Protein AF-A0A6A3YP82-F1 (afdb_monomer_lite)

Organism: NCBI:txid53985

Sequence (87 aa):
MTKIKKTRAASKSMDSGLFAHVKAQEERKLVDKLRDIGLGQYIELPQIAVMGDTSSGKSSLLSALSGVSFPSSDQLTTRCPTQLVLT

Foldseek 3Di:
DDDDDDDDDDDDDPPVVVVVVVVVVVVVVVLVVCVVVVVCVVDPGDDDDDDDDPPPCPQVVLCVVQVHRAADDPPDGDDDDDDDDDD

Radius of gyration: 22.16 Å; chains: 1; bounding box: 70×29×48 Å

pLDDT: mean 79.43, std 15.28, range [38.09, 95.12]

InterPro domains:
  IPR022812 Dynamin [PR00195] (45-63)
  IPR022812 Dynamin [PR00195] (69-86)
  IPR027417 P-loop containing nucleoside triphosphate hydrolase [G3DSA:3.40.50.300] (20-87)
  IPR027417 P-loop containing nucleoside tripho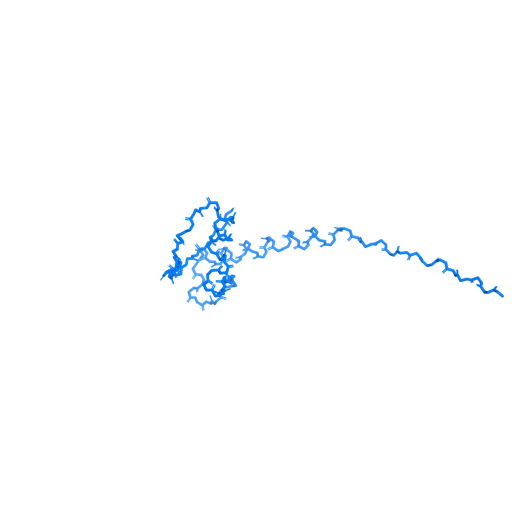sphate hydrolase [SSF52540] (28-86)
  IPR045063 Dynamin, N-terminal [PF00350] (48-86)

Secondary structure (DSSP, 8-state):
------PPPP---THHHHHHHHHHHHHHHHHHHHHHTTGGGTS----------TTSSHHHHHHHHHSSPPP--SS-S-SS-------

Structure (mmCIF, N/CA/C/O backbone):
data_AF-A0A6A3YP82-F1
#
_entry.id   AF-A0A6A3YP82-F1
#
loop_
_atom_site.group_PDB
_atom_site.id
_atom_site.type_symbol
_atom_site.label_atom_id
_atom_site.label_alt_id
_atom_site.label_comp_id
_atom_site.label_asym_id
_atom_site.label_entity_id
_atom_site.label_seq_id
_atom_site.pdbx_PDB_ins_code
_atom_site.Cartn_x
_atom_site.Cartn_y
_atom_site.Cartn_z
_atom_site.occupancy
_atom_site.B_iso_or_equiv
_atom_site.auth_seq_id
_atom_site.auth_comp_id
_atom_site.auth_asym_id
_atom_site.auth_atom_id
_atom_site.pdbx_PDB_model_num
ATOM 1 N N . MET A 1 1 ? 54.769 -12.844 26.761 1.00 45.12 1 MET A N 1
ATOM 2 C CA . MET A 1 1 ? 53.859 -13.296 25.683 1.00 45.12 1 MET A CA 1
ATOM 3 C C . MET A 1 1 ? 52.470 -13.466 26.289 1.00 45.12 1 MET A C 1
ATOM 5 O O . MET A 1 1 ? 52.271 -14.353 27.109 1.00 45.12 1 MET A O 1
ATOM 9 N N . THR A 1 2 ? 51.561 -12.533 26.010 1.00 38.09 2 THR A N 1
ATOM 10 C CA . THR A 1 2 ? 50.291 -12.355 26.735 1.00 38.09 2 THR A CA 1
ATOM 11 C C . THR A 1 2 ? 49.191 -13.252 26.164 1.00 38.09 2 THR A C 1
ATOM 13 O O . THR A 1 2 ? 48.902 -13.206 24.973 1.00 38.09 2 THR A O 1
ATOM 16 N N . LYS A 1 3 ? 48.561 -14.064 27.021 1.00 50.09 3 LYS A N 1
ATOM 17 C CA . LYS A 1 3 ? 47.381 -14.888 26.710 1.00 50.09 3 LYS A CA 1
ATOM 18 C C . LYS A 1 3 ? 46.134 -13.996 26.748 1.00 50.09 3 LYS A C 1
ATOM 20 O O . LYS A 1 3 ? 45.740 -13.556 27.826 1.00 50.09 3 LYS A O 1
ATOM 25 N N . ILE A 1 4 ? 45.514 -13.728 25.599 1.00 58.94 4 ILE A N 1
ATOM 26 C CA . ILE A 1 4 ? 44.267 -12.951 25.515 1.00 58.94 4 ILE A CA 1
ATOM 27 C C . ILE A 1 4 ? 43.084 -13.917 25.383 1.00 58.94 4 ILE A C 1
ATOM 29 O O . ILE A 1 4 ? 43.078 -14.829 24.559 1.00 58.94 4 ILE A O 1
ATOM 33 N N . LYS A 1 5 ? 42.113 -13.739 26.284 1.00 48.75 5 LYS A N 1
ATOM 34 C CA . LYS A 1 5 ? 40.938 -14.589 26.496 1.00 48.75 5 LYS A CA 1
ATOM 35 C C . LYS A 1 5 ? 39.942 -14.463 25.336 1.00 48.75 5 LYS A C 1
ATOM 37 O O . LYS A 1 5 ? 39.568 -13.363 24.949 1.00 48.75 5 LYS A O 1
ATOM 42 N N . LYS A 1 6 ? 39.451 -15.611 24.862 1.00 55.78 6 LYS A N 1
ATOM 43 C CA . LYS A 1 6 ? 38.301 -15.759 23.959 1.00 55.78 6 LYS A CA 1
ATOM 44 C C . LYS A 1 6 ? 37.030 -15.273 24.669 1.00 55.78 6 LYS A C 1
ATOM 46 O O . LYS A 1 6 ? 36.548 -15.947 25.579 1.00 55.78 6 LYS A O 1
ATOM 51 N N . THR A 1 7 ? 36.493 -14.119 24.281 1.00 51.91 7 THR A N 1
ATOM 52 C CA . THR A 1 7 ? 35.175 -13.649 24.727 1.00 51.91 7 THR A CA 1
ATOM 53 C C . THR A 1 7 ? 34.093 -14.232 23.819 1.00 51.91 7 THR A C 1
ATOM 55 O O . THR A 1 7 ? 34.230 -14.299 22.599 1.00 51.91 7 THR A O 1
ATOM 58 N N . ARG A 1 8 ? 33.047 -14.774 24.444 1.00 44.00 8 ARG A N 1
ATOM 59 C CA . ARG A 1 8 ? 31.940 -15.478 23.792 1.00 44.00 8 ARG A CA 1
ATOM 60 C C . ARG A 1 8 ? 31.080 -14.481 23.009 1.00 44.00 8 ARG A C 1
ATOM 62 O O . ARG A 1 8 ? 30.670 -13.468 23.567 1.00 44.00 8 ARG A O 1
ATOM 69 N N . ALA A 1 9 ? 30.793 -14.790 21.745 1.00 52.03 9 ALA A N 1
ATOM 70 C CA . ALA A 1 9 ? 29.775 -14.097 20.965 1.00 52.03 9 ALA A CA 1
ATOM 71 C C . ALA A 1 9 ? 28.401 -14.328 21.614 1.00 52.03 9 ALA A C 1
ATOM 73 O O . ALA A 1 9 ? 28.021 -15.467 21.890 1.00 52.03 9 ALA A O 1
ATOM 74 N N . ALA A 1 10 ? 27.693 -13.236 21.894 1.00 51.28 10 ALA A N 1
ATOM 75 C CA . ALA A 1 10 ? 26.342 -13.250 22.428 1.00 51.28 10 ALA A CA 1
ATOM 76 C C . ALA A 1 10 ? 25.377 -13.888 21.416 1.00 51.28 10 ALA A C 1
ATOM 78 O O . ALA A 1 10 ? 25.274 -13.446 20.272 1.00 51.28 10 ALA A O 1
ATOM 79 N N . SER A 1 11 ? 24.655 -14.917 21.852 1.00 50.97 11 SER A N 1
ATOM 80 C CA . SER A 1 11 ? 23.483 -15.456 21.167 1.00 50.97 11 SER A CA 1
ATOM 81 C C . SER A 1 11 ? 22.378 -14.396 21.165 1.00 50.97 11 SER A C 1
ATOM 83 O O . SER A 1 11 ? 21.813 -14.092 22.216 1.00 50.97 11 SER A O 1
ATOM 85 N N . LYS A 1 12 ? 22.080 -13.800 20.007 1.00 50.66 12 LYS A N 1
ATOM 86 C CA . LYS A 1 12 ? 20.964 -12.857 19.855 1.00 50.66 12 LYS A CA 1
ATOM 87 C C . LYS A 1 12 ? 19.675 -13.664 19.634 1.00 50.66 12 LYS A C 1
ATOM 89 O O . LYS A 1 12 ? 19.576 -14.401 18.660 1.00 50.66 12 LYS A O 1
ATOM 94 N N . SER A 1 13 ? 18.744 -13.563 20.582 1.00 48.38 13 SER A N 1
ATOM 95 C CA . SER A 1 13 ? 17.470 -14.294 20.656 1.00 48.38 13 SER A CA 1
ATOM 96 C C . SER A 1 13 ? 16.568 -14.039 19.442 1.00 48.38 13 SER A C 1
ATOM 98 O O . SER A 1 13 ? 16.286 -12.885 19.118 1.00 48.38 13 SER A O 1
ATOM 100 N N . MET A 1 14 ? 16.082 -15.110 18.812 1.00 55.91 14 MET A N 1
ATOM 101 C CA . MET A 1 14 ? 15.186 -15.095 17.643 1.00 55.91 14 MET A CA 1
ATOM 102 C C . MET A 1 14 ? 13.721 -14.745 17.984 1.00 55.91 14 MET A C 1
ATOM 104 O O . MET A 1 14 ? 12.911 -14.555 17.081 1.00 55.91 14 MET A O 1
ATOM 108 N N . ASP A 1 15 ? 13.384 -14.592 19.267 1.00 60.22 15 ASP A N 1
ATOM 109 C CA . ASP A 1 15 ? 11.994 -14.486 19.736 1.00 60.22 15 ASP A CA 1
ATOM 110 C C . ASP A 1 15 ? 11.398 -13.076 19.571 1.00 60.22 15 ASP A C 1
ATOM 112 O O . ASP A 1 15 ? 10.202 -12.914 19.330 1.00 60.22 15 ASP A O 1
ATOM 116 N N . SER A 1 16 ? 12.223 -12.026 19.631 1.00 63.34 16 SER A N 1
ATOM 117 C CA . SER A 1 16 ? 11.758 -10.630 19.583 1.00 63.34 16 SER A CA 1
ATOM 118 C C . SER A 1 16 ? 11.146 -10.229 18.236 1.00 63.34 16 SER A C 1
ATOM 120 O O . SER A 1 16 ? 10.238 -9.398 18.191 1.00 63.34 16 SER A O 1
ATOM 122 N N . GLY A 1 17 ? 11.603 -10.837 17.137 1.00 67.62 17 GLY A N 1
ATOM 123 C CA . GLY A 1 17 ? 11.107 -10.545 15.790 1.00 67.62 17 GLY A CA 1
ATOM 124 C C . GLY A 1 17 ? 9.691 -11.064 15.532 1.00 67.62 17 GLY A C 1
ATOM 125 O O . GLY A 1 17 ? 8.933 -10.427 14.796 1.00 67.62 17 GLY A O 1
ATOM 126 N N . LEU A 1 18 ? 9.319 -12.182 16.164 1.00 71.81 18 LEU A N 1
ATOM 127 C CA . LEU A 1 18 ? 7.996 -12.789 16.024 1.00 71.81 18 LEU A CA 1
ATOM 128 C C . LEU A 1 18 ? 6.937 -11.988 16.790 1.00 71.81 18 LEU A C 1
ATOM 130 O O . LEU A 1 18 ? 5.905 -11.639 16.222 1.00 71.81 18 LEU A O 1
ATOM 134 N N . PHE A 1 19 ? 7.219 -11.624 18.046 1.00 68.19 19 PHE A N 1
ATOM 135 C CA . PHE A 1 19 ? 6.314 -10.787 18.843 1.00 68.19 19 PHE A CA 1
ATOM 136 C C . PHE A 1 19 ? 6.096 -9.406 18.214 1.00 68.19 19 PHE A C 1
ATOM 138 O O . PHE A 1 19 ? 4.970 -8.911 18.201 1.00 68.19 19 PHE A O 1
ATOM 145 N N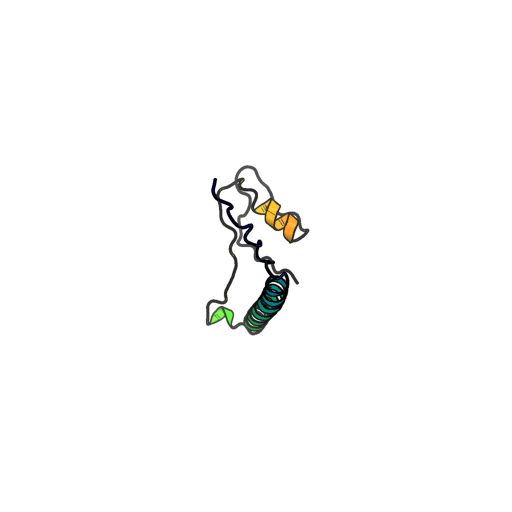 . ALA A 1 20 ? 7.142 -8.803 17.637 1.00 74.81 20 ALA A N 1
ATOM 146 C CA . ALA A 1 20 ? 7.017 -7.538 16.916 1.00 74.81 20 ALA A CA 1
ATOM 147 C C . ALA A 1 20 ? 6.115 -7.662 15.674 1.00 74.81 20 ALA A C 1
ATOM 149 O O . ALA A 1 20 ? 5.275 -6.794 15.442 1.00 74.81 20 ALA A O 1
ATOM 150 N N . HIS A 1 21 ? 6.237 -8.755 14.911 1.00 73.62 21 HIS A N 1
ATOM 151 C CA . HIS A 1 21 ? 5.367 -9.019 13.760 1.00 73.62 21 HIS A CA 1
ATOM 152 C C . HIS A 1 21 ? 3.905 -9.201 14.164 1.00 73.62 21 HIS A C 1
ATOM 154 O O . HIS A 1 21 ? 3.029 -8.596 13.552 1.00 73.62 21 HIS A O 1
ATOM 160 N N . VAL A 1 22 ? 3.631 -10.006 15.195 1.00 76.25 22 VAL A N 1
ATOM 161 C CA . VAL A 1 22 ? 2.260 -10.243 15.676 1.00 76.25 22 VAL A CA 1
ATOM 162 C C . VAL A 1 22 ? 1.623 -8.937 16.152 1.00 76.25 22 VAL A C 1
ATOM 164 O O . VAL A 1 22 ? 0.495 -8.632 15.773 1.00 76.25 22 VAL A O 1
ATOM 167 N N . LYS A 1 23 ? 2.371 -8.114 16.892 1.00 80.31 23 LYS A N 1
ATOM 168 C CA . LYS A 1 23 ? 1.889 -6.812 17.361 1.00 80.31 23 LYS A CA 1
ATOM 169 C C . LYS A 1 23 ? 1.604 -5.840 16.209 1.00 80.31 23 LYS A C 1
ATOM 171 O O . LYS A 1 23 ? 0.552 -5.209 16.190 1.00 80.31 23 LYS A O 1
ATOM 176 N N . ALA A 1 24 ? 2.491 -5.766 15.214 1.00 79.44 24 ALA A N 1
ATOM 177 C CA . ALA A 1 24 ? 2.286 -4.917 14.038 1.00 79.44 24 ALA A CA 1
ATOM 178 C C . ALA A 1 24 ? 1.027 -5.315 13.241 1.00 79.44 24 ALA A C 1
ATOM 180 O O . ALA A 1 24 ? 0.332 -4.461 12.690 1.00 79.44 24 ALA A O 1
ATOM 181 N N . GLN A 1 25 ? 0.703 -6.612 13.200 1.00 80.88 25 GLN A N 1
ATOM 182 C CA . GLN A 1 25 ? -0.530 -7.105 12.581 1.00 80.88 25 GLN A CA 1
ATOM 183 C C . GLN A 1 25 ? -1.783 -6.670 13.355 1.00 80.88 25 GLN A C 1
ATOM 185 O O . GLN A 1 25 ? -2.789 -6.328 12.735 1.00 80.88 25 GLN A O 1
ATOM 190 N N . GLU A 1 26 ? -1.745 -6.654 14.689 1.00 83.81 26 GLU A N 1
ATOM 191 C CA . GLU A 1 26 ? -2.863 -6.163 15.508 1.00 83.81 26 GLU A CA 1
ATOM 192 C C . GLU A 1 26 ? -3.086 -4.655 15.347 1.00 83.81 26 GLU A C 1
ATOM 194 O O . GLU A 1 26 ? -4.224 -4.222 15.153 1.00 83.81 26 GLU A O 1
ATOM 199 N N . GLU A 1 27 ? -2.012 -3.864 15.353 1.00 86.25 27 GLU A N 1
ATOM 200 C CA . GLU A 1 27 ? -2.074 -2.412 15.144 1.00 86.25 27 GLU A CA 1
ATOM 201 C C . GLU A 1 27 ? -2.652 -2.071 13.763 1.00 86.25 27 GLU A C 1
ATOM 203 O O . GLU A 1 27 ? -3.528 -1.211 13.649 1.00 86.25 27 GLU A O 1
ATOM 208 N N . ARG A 1 28 ? -2.251 -2.805 12.716 1.00 88.25 28 ARG A N 1
ATOM 209 C CA . ARG A 1 28 ? -2.828 -2.650 11.374 1.00 88.25 28 ARG A CA 1
ATOM 210 C C . ARG A 1 28 ? -4.329 -2.945 11.355 1.00 88.25 28 ARG A C 1
ATOM 212 O O . ARG A 1 28 ? -5.095 -2.138 10.835 1.00 88.25 28 ARG A O 1
ATOM 219 N N . LYS A 1 29 ? -4.760 -4.058 11.959 1.00 89.56 29 LYS A N 1
ATOM 220 C CA . LYS A 1 29 ? -6.185 -4.431 12.029 1.00 89.56 29 LYS A CA 1
ATOM 221 C C . LYS A 1 29 ? -7.024 -3.382 12.753 1.00 89.56 29 LYS A C 1
ATOM 223 O O . LYS A 1 29 ? -8.185 -3.191 12.405 1.00 89.56 29 LYS A O 1
ATOM 228 N N . LEU A 1 30 ? -6.466 -2.718 13.766 1.00 91.50 30 LEU A N 1
ATOM 229 C CA . LEU A 1 30 ? -7.142 -1.607 14.429 1.00 91.50 30 LEU A CA 1
ATOM 230 C C . LEU A 1 30 ? -7.353 -0.441 13.459 1.00 91.50 30 LEU A C 1
ATOM 232 O O . LEU A 1 30 ? -8.472 0.049 13.354 1.00 91.50 30 LEU A O 1
ATOM 236 N N . VAL A 1 31 ? -6.316 -0.031 12.723 1.00 91.69 31 VAL A N 1
ATOM 237 C CA . VAL A 1 31 ? -6.427 1.050 11.730 1.00 91.69 31 VAL A CA 1
ATOM 238 C C . VAL A 1 31 ? -7.466 0.717 10.658 1.00 91.69 31 VAL A C 1
ATOM 240 O O . VAL A 1 31 ? -8.261 1.585 10.308 1.00 91.69 31 VAL A O 1
ATOM 243 N N . ASP A 1 32 ? -7.514 -0.528 10.184 1.00 90.38 32 ASP A N 1
ATOM 244 C CA . ASP A 1 32 ? -8.508 -0.956 9.194 1.00 90.38 32 ASP A CA 1
ATOM 245 C C . ASP A 1 32 ? -9.940 -0.875 9.757 1.00 90.38 32 ASP A C 1
ATOM 247 O O . ASP A 1 32 ? -10.802 -0.258 9.136 1.00 90.38 32 ASP A O 1
ATOM 251 N N . LYS A 1 33 ? -10.177 -1.317 11.001 1.00 92.19 33 LYS A N 1
ATOM 252 C CA . LYS A 1 33 ? -11.481 -1.136 11.675 1.00 92.19 33 LYS A CA 1
ATOM 253 C C . LYS A 1 33 ? -11.877 0.334 11.831 1.00 92.19 33 LYS A C 1
ATOM 255 O O . LYS A 1 33 ? -13.050 0.670 11.701 1.00 92.19 33 LYS A O 1
ATOM 260 N N . LEU A 1 34 ? -10.917 1.212 12.130 1.00 93.19 34 LEU A N 1
ATOM 261 C CA . LEU A 1 34 ? -11.171 2.653 12.237 1.00 93.19 34 LEU A CA 1
ATOM 262 C C . LEU A 1 34 ? -11.526 3.270 10.873 1.00 93.19 34 LEU A C 1
ATOM 264 O O . LEU A 1 34 ? -12.322 4.207 10.811 1.00 93.19 34 LEU A O 1
ATOM 268 N N . ARG A 1 35 ? -10.973 2.745 9.774 1.00 91.75 35 ARG A N 1
ATOM 269 C CA . ARG A 1 35 ? -11.357 3.156 8.416 1.00 91.75 35 ARG A CA 1
ATOM 270 C C . ARG A 1 35 ? -12.767 2.690 8.067 1.00 91.75 35 ARG A C 1
ATOM 272 O O . ARG A 1 35 ? -13.526 3.491 7.533 1.00 91.75 35 ARG A O 1
ATOM 279 N N . ASP A 1 36 ? -13.125 1.457 8.420 1.00 91.69 36 ASP A N 1
ATOM 280 C CA . ASP A 1 36 ? -14.438 0.871 8.114 1.00 91.69 36 ASP A CA 1
ATOM 281 C C . ASP A 1 36 ? -15.600 1.636 8.767 1.00 91.69 36 ASP A C 1
ATOM 283 O O . ASP A 1 36 ? -16.674 1.759 8.181 1.00 91.69 36 ASP A O 1
ATOM 287 N N . ILE A 1 37 ? -15.383 2.216 9.954 1.00 95.12 37 ILE A N 1
ATOM 288 C CA . ILE A 1 37 ? -16.376 3.072 10.631 1.00 95.12 37 ILE A CA 1
ATOM 289 C C . ILE A 1 37 ? -16.412 4.515 10.095 1.00 95.12 37 ILE A C 1
ATOM 291 O O . ILE A 1 37 ? -17.142 5.349 10.626 1.00 95.12 37 ILE A O 1
ATOM 295 N N . GLY A 1 38 ? -15.608 4.843 9.079 1.00 93.56 38 GLY A N 1
ATOM 296 C CA . GLY A 1 38 ? -15.558 6.176 8.474 1.00 93.56 38 GLY A CA 1
ATOM 297 C C . GLY A 1 38 ? -14.759 7.213 9.268 1.00 93.56 38 GLY A C 1
ATOM 298 O O . GLY A 1 38 ? -14.806 8.398 8.937 1.00 93.56 38 GLY A O 1
ATOM 299 N N . LEU A 1 39 ? -13.983 6.804 10.281 1.00 94.31 39 LEU A N 1
ATOM 300 C CA . LEU A 1 39 ? -13.255 7.740 11.148 1.00 94.31 39 LEU A CA 1
ATOM 301 C C . LEU A 1 39 ? -12.200 8.562 10.386 1.00 94.31 39 LEU A C 1
ATOM 303 O O . LEU A 1 39 ? -11.876 9.678 10.788 1.00 94.31 39 LEU A O 1
ATOM 307 N N . GLY A 1 40 ? -11.729 8.044 9.246 1.00 90.31 40 GLY A N 1
ATOM 308 C CA . GLY A 1 40 ? -10.815 8.734 8.332 1.00 90.31 40 GLY A CA 1
ATOM 309 C C . GLY A 1 40 ? -11.338 10.064 7.769 1.00 90.31 40 GLY A C 1
ATOM 310 O O . GLY A 1 40 ? -10.558 10.827 7.212 1.00 90.31 40 GLY A O 1
ATOM 311 N N . GLN A 1 41 ? -12.638 10.355 7.900 1.00 92.62 41 GLN A N 1
ATOM 312 C CA . GLN A 1 41 ? -13.227 11.646 7.518 1.00 92.62 41 GLN A CA 1
ATOM 313 C C . GLN A 1 41 ? -13.025 12.737 8.580 1.00 92.62 41 GLN A C 1
ATOM 315 O O . GLN A 1 41 ? -13.140 13.921 8.274 1.00 92.62 41 GLN A O 1
ATOM 320 N N . TYR A 1 42 ? -12.744 12.340 9.824 1.00 94.75 42 TYR A N 1
ATOM 321 C CA . TYR A 1 42 ? -12.620 13.240 10.974 1.00 94.75 42 TYR A CA 1
ATOM 322 C C . TYR A 1 42 ? -11.177 13.371 11.458 1.00 94.75 42 TYR A C 1
ATOM 324 O O . TYR A 1 42 ? -10.787 14.433 11.937 1.00 94.75 42 TYR A O 1
ATOM 332 N N . ILE A 1 43 ? -10.393 12.295 11.346 1.00 93.56 43 ILE A N 1
ATOM 333 C CA . ILE A 1 43 ? -8.969 12.272 11.687 1.00 93.56 43 ILE A CA 1
ATOM 334 C C . ILE A 1 43 ? -8.167 11.582 10.590 1.00 93.56 43 ILE A C 1
ATOM 336 O O . ILE A 1 43 ? -8.644 10.659 9.929 1.00 93.56 43 ILE A O 1
ATOM 340 N N . GLU A 1 44 ? -6.909 11.979 10.443 1.00 92.69 44 GLU A N 1
ATOM 341 C CA . GLU A 1 44 ? -5.981 11.285 9.561 1.00 92.69 44 GLU A CA 1
ATOM 342 C C . GLU A 1 44 ? -5.575 9.945 10.184 1.00 92.69 44 GLU A C 1
ATOM 344 O O . GLU A 1 44 ? -4.956 9.879 11.248 1.00 92.69 44 GLU A O 1
ATOM 349 N N . LEU A 1 45 ? -5.940 8.851 9.518 1.00 92.94 45 LEU A N 1
ATOM 350 C CA . LEU A 1 45 ? -5.505 7.510 9.896 1.00 92.94 45 LEU A CA 1
ATOM 351 C C . LEU A 1 45 ? -4.156 7.204 9.230 1.00 92.94 45 LEU A C 1
ATOM 353 O O . LEU A 1 45 ? -3.975 7.576 8.071 1.00 92.94 45 LEU A O 1
ATOM 357 N N . PRO A 1 46 ? -3.224 6.488 9.888 1.00 91.69 46 PRO A N 1
ATOM 358 C CA . PRO A 1 46 ? -1.923 6.168 9.299 1.00 91.69 46 PRO A CA 1
ATOM 359 C C . PRO A 1 46 ? -2.065 5.456 7.948 1.00 91.69 46 PRO A C 1
ATOM 361 O O . PRO A 1 46 ? -2.820 4.489 7.852 1.00 91.69 46 PRO A O 1
ATOM 364 N N . GLN A 1 47 ? -1.346 5.896 6.910 1.00 89.81 47 GLN A N 1
ATOM 365 C CA . GLN A 1 47 ? -1.318 5.268 5.579 1.00 89.81 47 GLN A CA 1
ATOM 366 C C . GLN A 1 47 ? 0.111 5.219 5.023 1.00 89.81 47 GLN A C 1
ATOM 368 O O . GLN A 1 47 ? 0.984 5.963 5.463 1.00 89.81 47 GLN A O 1
ATOM 373 N N . ILE A 1 48 ? 0.345 4.349 4.037 1.00 91.00 48 ILE A N 1
ATOM 374 C CA . ILE A 1 48 ? 1.615 4.269 3.307 1.00 91.00 48 ILE A CA 1
ATOM 375 C C . ILE A 1 48 ? 1.381 4.799 1.895 1.00 91.00 48 ILE A C 1
ATOM 377 O O . ILE A 1 48 ? 0.547 4.265 1.166 1.00 91.00 48 ILE A O 1
ATOM 381 N N . ALA A 1 49 ? 2.144 5.820 1.507 1.00 91.75 49 ALA A N 1
ATOM 382 C CA . ALA A 1 49 ? 2.152 6.349 0.149 1.00 91.75 49 ALA A CA 1
ATOM 383 C C . ALA A 1 49 ? 3.424 5.905 -0.585 1.00 91.75 49 ALA A C 1
ATOM 385 O O . ALA A 1 49 ? 4.532 6.024 -0.063 1.00 91.75 49 ALA A O 1
ATOM 386 N N . VAL A 1 50 ? 3.266 5.413 -1.814 1.00 90.62 50 VAL A N 1
ATOM 387 C CA . VAL A 1 50 ? 4.387 5.094 -2.706 1.00 90.62 50 VAL A CA 1
ATOM 388 C C . VAL A 1 50 ? 4.644 6.305 -3.597 1.00 90.62 50 VAL A C 1
ATOM 390 O O . VAL A 1 50 ? 3.782 6.684 -4.388 1.00 90.62 50 VAL A O 1
ATOM 393 N N . MET A 1 51 ? 5.829 6.906 -3.491 1.00 90.00 51 MET A N 1
ATOM 394 C CA . MET A 1 51 ? 6.224 8.083 -4.271 1.00 90.00 51 MET A CA 1
ATOM 395 C C . MET A 1 51 ? 7.588 7.885 -4.935 1.00 90.00 51 MET A C 1
ATOM 397 O O . MET A 1 51 ? 8.414 7.109 -4.463 1.00 90.00 51 MET A O 1
ATOM 401 N N . GLY A 1 52 ? 7.811 8.581 -6.050 1.00 89.62 52 GLY A N 1
ATOM 402 C CA . GLY A 1 52 ? 9.084 8.586 -6.771 1.00 89.62 52 GLY A CA 1
ATOM 403 C C . GLY A 1 52 ? 8.928 8.906 -8.257 1.00 89.62 52 GLY A C 1
ATOM 404 O O . GLY A 1 52 ? 7.823 8.820 -8.803 1.00 89.62 52 GLY A O 1
ATOM 405 N N . ASP A 1 53 ? 10.046 9.209 -8.912 1.00 88.38 53 ASP A N 1
ATOM 406 C CA . ASP A 1 53 ? 10.118 9.652 -10.313 1.00 88.38 53 ASP A CA 1
ATOM 407 C C . ASP A 1 53 ? 9.496 8.670 -11.305 1.00 88.38 53 ASP A C 1
ATOM 409 O O . ASP A 1 53 ? 9.345 7.480 -11.020 1.00 88.38 53 ASP A O 1
ATOM 413 N N . THR A 1 54 ? 9.119 9.138 -12.496 1.00 82.69 54 THR A N 1
ATOM 414 C CA . THR A 1 54 ? 8.659 8.248 -13.573 1.00 82.69 54 THR A CA 1
ATOM 415 C C . THR A 1 54 ? 9.689 7.141 -13.831 1.00 82.69 54 THR A C 1
ATOM 417 O O . THR A 1 54 ? 10.885 7.316 -13.627 1.00 82.69 54 THR A O 1
ATOM 420 N N . SER A 1 55 ? 9.222 5.952 -14.222 1.00 82.25 55 SER A N 1
ATOM 421 C CA . SER A 1 55 ? 10.084 4.780 -14.460 1.00 82.25 55 SER A CA 1
ATOM 422 C C . SER A 1 55 ? 10.762 4.142 -13.225 1.00 82.25 55 SER A C 1
ATOM 424 O O . SER A 1 55 ? 11.383 3.094 -13.347 1.00 82.25 55 SER A O 1
ATOM 426 N N . SER A 1 56 ? 10.562 4.646 -11.997 1.00 87.31 56 SER A N 1
ATOM 427 C CA . SER A 1 56 ? 11.143 4.046 -10.770 1.00 87.31 56 SER A CA 1
ATOM 428 C C . SER A 1 56 ? 10.550 2.691 -10.331 1.00 87.31 56 SER A C 1
ATOM 430 O O . SER A 1 56 ? 10.799 2.222 -9.223 1.00 87.31 56 SER A O 1
ATOM 432 N N . GLY A 1 57 ? 9.718 2.059 -11.164 1.00 88.38 57 GLY A N 1
ATOM 433 C CA . GLY A 1 57 ? 9.158 0.734 -10.884 1.00 88.38 57 GLY A CA 1
ATOM 434 C C . GLY A 1 57 ? 7.963 0.699 -9.922 1.00 88.38 57 GLY A C 1
ATOM 435 O O . GLY A 1 57 ? 7.540 -0.387 -9.544 1.00 88.38 57 GLY A O 1
ATOM 436 N N . LYS A 1 58 ? 7.361 1.843 -9.563 1.00 92.31 58 LYS A N 1
ATOM 437 C CA 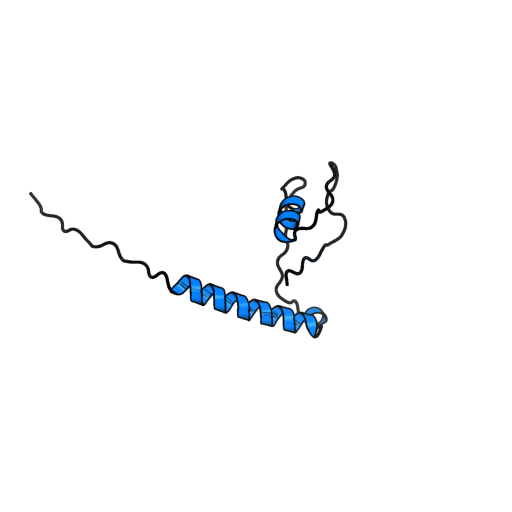. LYS A 1 58 ? 6.176 1.911 -8.672 1.00 92.31 58 LYS A CA 1
ATOM 438 C C . LYS A 1 58 ? 5.027 1.004 -9.128 1.00 92.31 58 LYS A C 1
ATOM 440 O O . LYS A 1 58 ? 4.527 0.214 -8.336 1.00 92.31 58 LYS A O 1
ATOM 445 N N . SER A 1 59 ? 4.643 1.074 -10.405 1.00 90.00 59 SER A N 1
ATOM 446 C CA . SER A 1 59 ? 3.587 0.217 -10.966 1.00 90.00 59 SER A CA 1
ATOM 447 C C . SER A 1 59 ? 3.966 -1.263 -10.922 1.00 90.00 59 SER A C 1
ATOM 449 O O . SER A 1 59 ? 3.109 -2.099 -10.662 1.00 90.00 59 SER A O 1
ATOM 451 N N . SER A 1 60 ? 5.247 -1.593 -11.121 1.00 90.81 60 SER A N 1
ATOM 452 C CA . SER A 1 60 ? 5.747 -2.970 -11.032 1.00 90.81 60 SER A CA 1
ATOM 453 C C . SER A 1 60 ? 5.678 -3.499 -9.596 1.00 90.81 60 SER A C 1
ATOM 455 O O . SER A 1 60 ? 5.137 -4.576 -9.363 1.00 90.81 60 SER A O 1
ATOM 457 N N . LEU A 1 61 ? 6.114 -2.701 -8.614 1.00 91.69 61 LEU A N 1
ATOM 458 C CA . LEU A 1 61 ? 6.014 -3.028 -7.190 1.00 91.69 61 LEU A CA 1
ATOM 459 C C . LEU A 1 61 ? 4.558 -3.236 -6.755 1.00 91.69 61 LEU A C 1
ATOM 461 O O . LEU A 1 61 ? 4.243 -4.239 -6.121 1.00 91.69 61 LEU A O 1
ATOM 465 N N . LEU A 1 62 ? 3.659 -2.324 -7.128 1.00 91.69 62 LEU A N 1
ATOM 466 C CA . LEU A 1 62 ? 2.236 -2.458 -6.813 1.00 91.69 62 LEU A CA 1
ATOM 467 C C . LEU A 1 62 ? 1.610 -3.665 -7.519 1.00 91.69 62 LEU A C 1
ATOM 469 O O . LEU A 1 62 ? 0.778 -4.346 -6.922 1.00 91.69 62 LEU A O 1
ATOM 473 N N . SER A 1 63 ? 2.040 -3.982 -8.744 1.00 90.75 63 SER A N 1
ATOM 474 C CA . SER A 1 63 ? 1.570 -5.176 -9.456 1.00 90.75 63 SER A CA 1
ATOM 475 C C . SER A 1 63 ? 2.031 -6.463 -8.776 1.00 90.75 63 SER A C 1
ATOM 477 O O . SER A 1 63 ? 1.240 -7.383 -8.599 1.00 90.75 63 SER A O 1
ATOM 479 N N . ALA A 1 64 ? 3.287 -6.511 -8.329 1.00 92.56 64 ALA A N 1
ATOM 480 C CA . ALA A 1 64 ? 3.840 -7.656 -7.616 1.00 92.56 64 ALA A CA 1
ATOM 481 C C . ALA A 1 64 ? 3.165 -7.880 -6.253 1.00 92.56 64 ALA A C 1
ATOM 483 O O . ALA A 1 64 ? 2.936 -9.021 -5.866 1.00 92.56 64 ALA A O 1
ATOM 484 N N . LEU A 1 65 ? 2.825 -6.802 -5.537 1.00 92.38 65 LEU A N 1
ATOM 485 C CA . LEU A 1 65 ? 2.139 -6.885 -4.244 1.00 92.38 65 LEU A CA 1
ATOM 486 C C . LEU A 1 65 ? 0.655 -7.240 -4.373 1.00 92.38 65 LEU A C 1
ATOM 488 O O . LEU A 1 65 ? 0.132 -7.979 -3.548 1.00 92.38 65 LEU A O 1
ATOM 492 N N . SER A 1 66 ? -0.031 -6.684 -5.372 1.00 90.88 66 SER A N 1
ATOM 493 C CA . SER A 1 66 ? -1.478 -6.866 -5.555 1.00 90.88 66 SER A CA 1
ATOM 494 C C . SER A 1 66 ? -1.856 -8.100 -6.375 1.00 90.88 66 SER A C 1
ATOM 496 O O . SER A 1 66 ? -3.005 -8.528 -6.326 1.00 90.88 66 SER A O 1
ATOM 498 N N . GLY A 1 67 ? -0.930 -8.634 -7.178 1.00 91.00 67 GLY A N 1
ATOM 499 C CA . GLY A 1 67 ? -1.228 -9.640 -8.200 1.00 91.00 67 GLY A CA 1
ATOM 500 C C . GLY A 1 67 ? -1.997 -9.097 -9.414 1.00 91.00 67 GLY A C 1
ATOM 501 O O . GLY A 1 67 ? -2.378 -9.876 -10.284 1.00 9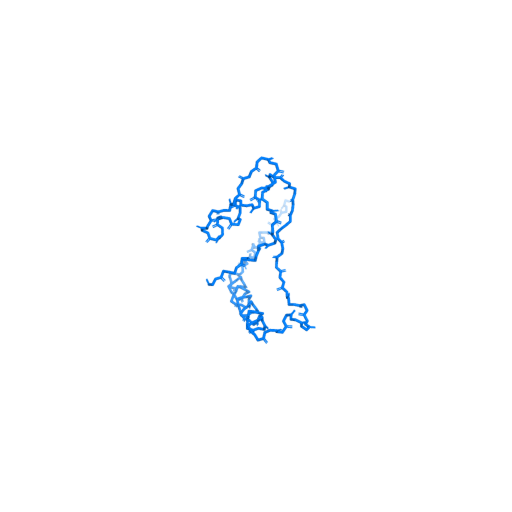1.00 67 GLY A O 1
ATOM 502 N N . VAL A 1 68 ? -2.227 -7.781 -9.501 1.00 89.50 68 VAL A N 1
ATOM 503 C CA . VAL A 1 68 ? -2.967 -7.122 -10.589 1.00 89.50 68 VAL A CA 1
ATOM 504 C C . VAL A 1 68 ? -2.006 -6.319 -11.456 1.00 89.50 68 VAL A C 1
ATOM 506 O O . VAL A 1 68 ? -1.135 -5.627 -10.945 1.00 89.50 68 VAL A O 1
ATOM 509 N N . SER A 1 69 ? -2.165 -6.364 -12.779 1.00 87.31 69 SER A N 1
ATOM 510 C CA . SER A 1 69 ? -1.351 -5.536 -13.673 1.00 87.31 69 SER A CA 1
ATOM 511 C C . SER A 1 69 ? -1.785 -4.069 -13.609 1.00 87.31 69 SER A C 1
ATOM 513 O O . SER A 1 69 ? -2.935 -3.737 -13.894 1.00 87.31 69 SER A O 1
ATOM 515 N N . PHE A 1 70 ? -0.852 -3.186 -13.253 1.00 86.88 70 PHE A N 1
ATOM 516 C CA . PHE A 1 70 ? -1.051 -1.741 -13.327 1.00 86.88 70 PHE A CA 1
ATOM 517 C C . PHE A 1 70 ? -0.667 -1.198 -14.711 1.00 86.88 70 PHE A C 1
ATOM 519 O O . PHE A 1 70 ? 0.323 -1.648 -15.299 1.00 86.88 70 PHE A O 1
ATOM 526 N N . PRO A 1 71 ? -1.385 -0.180 -15.223 1.00 82.00 71 PRO A N 1
ATOM 527 C CA . PRO A 1 71 ? -1.059 0.433 -16.502 1.00 82.00 71 PRO A CA 1
ATOM 528 C C . PRO A 1 71 ? 0.369 0.995 -16.499 1.00 82.00 71 PRO A C 1
ATOM 530 O O . PRO A 1 71 ? 0.815 1.646 -15.549 1.00 82.00 71 PRO A O 1
ATOM 533 N N . SER A 1 72 ? 1.088 0.729 -17.588 1.00 76.06 72 SER A N 1
ATOM 534 C CA . SER A 1 72 ? 2.433 1.239 -17.850 1.00 76.06 72 SER A CA 1
ATOM 535 C C . SER A 1 72 ? 2.421 1.971 -19.190 1.00 76.06 72 SER A C 1
ATOM 537 O O . SER A 1 72 ? 1.912 1.444 -20.175 1.00 76.06 72 SER A O 1
ATOM 539 N N . SER A 1 73 ? 2.936 3.200 -19.224 1.00 74.06 73 SER A N 1
ATOM 540 C CA . SER A 1 73 ? 3.145 3.961 -20.459 1.00 74.06 73 SER A CA 1
ATOM 541 C C . SER A 1 73 ? 4.472 4.712 -20.383 1.00 74.06 73 SER A C 1
ATOM 543 O O . SER A 1 73 ? 4.926 5.035 -19.283 1.00 74.06 73 SER A O 1
ATOM 545 N N . ASP A 1 74 ? 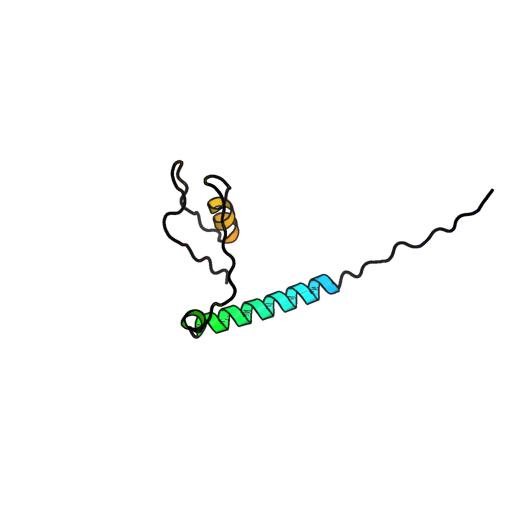5.057 5.017 -21.541 1.00 67.25 74 ASP A N 1
ATOM 546 C CA . ASP A 1 74 ? 6.361 5.687 -21.638 1.00 67.25 74 ASP A CA 1
ATOM 547 C C . ASP A 1 74 ? 6.340 7.143 -21.150 1.00 67.25 74 ASP A C 1
ATOM 549 O O . ASP A 1 74 ? 7.372 7.680 -20.757 1.00 67.25 74 ASP A O 1
ATOM 553 N N . GLN A 1 75 ? 5.173 7.796 -21.150 1.00 67.12 75 GLN A N 1
ATOM 554 C CA . GLN A 1 75 ? 5.052 9.212 -20.785 1.00 67.12 75 GLN A CA 1
ATOM 555 C C . GLN A 1 75 ? 4.526 9.431 -19.361 1.00 67.12 75 GLN A C 1
ATOM 557 O O . GLN A 1 75 ? 5.002 10.326 -18.666 1.00 67.12 75 GLN A O 1
ATOM 562 N N . LEU A 1 76 ? 3.532 8.651 -18.910 1.00 68.81 76 LEU A N 1
ATOM 563 C CA . LEU A 1 76 ? 2.940 8.794 -17.573 1.00 68.81 76 LEU A CA 1
ATOM 564 C C . LEU A 1 76 ? 2.180 7.530 -17.151 1.00 68.81 76 LEU A C 1
ATOM 566 O O . LEU A 1 76 ? 1.216 7.125 -17.803 1.00 68.81 76 LEU A O 1
ATOM 570 N N . THR A 1 77 ? 2.572 6.923 -16.034 1.00 70.94 77 THR A N 1
ATOM 571 C CA . THR A 1 77 ? 2.062 5.603 -15.627 1.00 70.94 77 THR A CA 1
ATOM 572 C C . THR A 1 77 ? 0.777 5.660 -14.796 1.00 70.94 77 THR A C 1
ATOM 574 O O . THR A 1 77 ? -0.090 4.811 -14.964 1.00 70.94 77 THR A O 1
ATOM 577 N N . THR A 1 78 ? 0.615 6.656 -13.917 1.00 79.81 78 THR A N 1
ATOM 578 C CA . THR A 1 78 ? -0.498 6.707 -12.949 1.00 79.81 78 THR A CA 1
ATOM 579 C C . THR A 1 78 ? -1.132 8.094 -12.948 1.00 79.81 78 THR A C 1
ATOM 581 O O . THR A 1 78 ? -0.501 9.061 -12.534 1.00 79.81 78 THR A O 1
ATOM 584 N N . ARG A 1 79 ? -2.370 8.201 -13.448 1.00 80.94 79 ARG A N 1
ATOM 585 C CA . ARG A 1 79 ? -3.102 9.480 -13.579 1.00 80.94 79 ARG A CA 1
ATOM 586 C C . ARG A 1 79 ? -4.151 9.716 -12.491 1.00 80.94 79 ARG A C 1
ATOM 588 O O . ARG A 1 79 ? -4.650 10.828 -12.371 1.00 80.9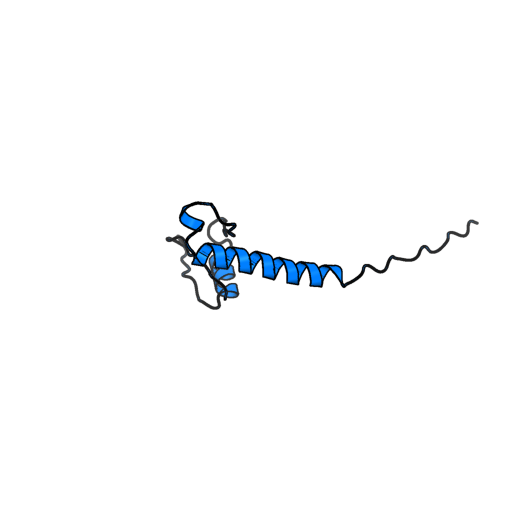4 79 ARG A O 1
ATOM 595 N N . CYS A 1 80 ? -4.481 8.692 -11.711 1.00 81.25 80 CYS A N 1
ATOM 596 C CA . CYS A 1 80 ? -5.409 8.768 -10.589 1.00 81.25 80 CYS A CA 1
ATOM 597 C C . CYS A 1 80 ? -4.766 8.157 -9.333 1.00 81.25 80 CYS A C 1
ATOM 599 O O . CYS A 1 80 ? -4.085 7.129 -9.440 1.00 81.25 80 CYS A O 1
ATOM 601 N N . PRO A 1 81 ? -4.969 8.751 -8.141 1.00 85.81 81 PRO A N 1
ATOM 602 C CA . PRO A 1 81 ? -4.601 8.103 -6.890 1.00 85.81 81 PRO A CA 1
ATOM 603 C C . PRO A 1 81 ? -5.253 6.723 -6.815 1.00 85.81 81 PRO A C 1
ATOM 605 O O . PRO A 1 81 ? -6.457 6.588 -7.024 1.00 85.81 81 PRO A O 1
ATOM 608 N N . THR A 1 82 ? -4.451 5.694 -6.555 1.00 88.56 82 THR A N 1
ATOM 609 C CA . THR A 1 82 ? -4.941 4.322 -6.405 1.00 88.56 82 THR A CA 1
ATOM 610 C C . THR A 1 82 ? -4.679 3.865 -4.984 1.00 88.56 82 THR A C 1
ATOM 612 O O . THR A 1 82 ? -3.538 3.884 -4.526 1.00 88.56 82 THR A O 1
ATOM 615 N N . GLN A 1 83 ? -5.732 3.445 -4.292 1.00 89.38 83 GLN A N 1
ATOM 616 C CA . GLN A 1 83 ? -5.619 2.852 -2.970 1.00 89.38 83 GLN A CA 1
ATOM 617 C C . GLN A 1 83 ? -5.541 1.332 -3.109 1.00 89.38 83 GLN A C 1
ATOM 619 O O . GLN A 1 83 ? -6.455 0.707 -3.642 1.00 89.38 83 GLN A O 1
ATOM 624 N N . LEU A 1 84 ? -4.453 0.741 -2.615 1.00 89.62 84 LEU A N 1
ATOM 625 C CA . LEU A 1 84 ? -4.297 -0.708 -2.550 1.00 89.62 84 LEU A CA 1
ATOM 626 C C . LEU A 1 84 ? -4.648 -1.201 -1.143 1.00 89.62 84 LEU A C 1
ATOM 628 O O . LEU A 1 84 ? -3.985 -0.834 -0.173 1.00 89.62 84 LEU A O 1
ATOM 632 N N . VAL A 1 85 ? -5.675 -2.045 -1.040 1.00 87.50 85 VAL A N 1
ATOM 633 C CA . VAL A 1 85 ? -6.084 -2.700 0.210 1.00 87.50 85 VAL A CA 1
ATOM 634 C C . VAL A 1 85 ? -5.770 -4.188 0.090 1.00 87.50 85 VAL A C 1
ATOM 636 O O . VAL A 1 85 ? -6.357 -4.882 -0.734 1.00 87.50 85 VAL A O 1
ATOM 639 N N . LEU A 1 86 ? -4.816 -4.664 0.889 1.00 82.38 86 LEU A N 1
ATOM 640 C CA . LEU A 1 86 ? -4.438 -6.078 0.948 1.00 82.38 86 LEU A CA 1
ATOM 641 C C . LEU A 1 86 ? -5.202 -6.727 2.105 1.00 82.38 86 LEU A C 1
ATOM 643 O O . LEU A 1 86 ? -4.998 -6.317 3.252 1.00 82.38 86 LEU A O 1
ATOM 647 N N . THR A 1 87 ? -6.089 -7.667 1.781 1.00 68.94 87 THR A N 1
ATOM 648 C CA . THR A 1 87 ? -6.915 -8.420 2.741 1.00 68.94 87 THR A CA 1
ATOM 649 C C . THR A 1 87 ? -6.196 -9.656 3.259 1.00 68.94 87 THR A C 1
ATOM 651 O O . THR A 1 87 ? -5.411 -10.246 2.484 1.00 68.94 87 THR A O 1
#